Protein AF-A0A352RZW8-F1 (afdb_monomer_lite)

pLDDT: mean 76.86, std 19.82, range [35.0, 96.81]

Structure (mmCIF, N/CA/C/O backbone):
data_AF-A0A352RZW8-F1
#
_entry.id   AF-A0A352RZW8-F1
#
loop_
_atom_site.group_PDB
_atom_site.id
_atom_site.type_symbol
_atom_site.label_atom_id
_atom_site.label_alt_id
_atom_site.label_comp_id
_atom_site.label_asym_id
_atom_site.label_entity_id
_atom_site.label_seq_id
_atom_site.pdbx_PDB_ins_code
_atom_site.Cartn_x
_atom_site.Cartn_y
_atom_site.Cartn_z
_atom_site.occupancy
_atom_site.B_iso_or_equiv
_atom_site.auth_seq_id
_atom_site.auth_comp_id
_atom_site.auth_asym_id
_atom_site.auth_atom_id
_atom_site.pdbx_PDB_model_num
ATOM 1 N N . ARG A 1 1 ? 30.892 1.586 -16.575 1.00 54.56 1 ARG A N 1
ATOM 2 C CA . ARG A 1 1 ? 29.655 1.891 -17.336 1.00 54.56 1 ARG A CA 1
ATOM 3 C C . ARG A 1 1 ? 28.472 1.395 -16.514 1.00 54.56 1 ARG A C 1
ATOM 5 O O . ARG A 1 1 ? 28.242 0.195 -16.491 1.00 54.56 1 ARG A O 1
ATOM 12 N N . SER A 1 2 ? 27.793 2.273 -15.780 1.00 65.12 2 SER A N 1
ATOM 13 C CA . SER A 1 2 ? 26.531 1.941 -15.111 1.00 65.12 2 SER A CA 1
ATOM 14 C C . SER A 1 2 ? 25.425 1.864 -16.167 1.00 65.12 2 SER A C 1
ATOM 16 O O . SER A 1 2 ? 25.301 2.752 -17.008 1.00 65.12 2 SER A O 1
ATOM 18 N N . ARG A 1 3 ? 24.664 0.767 -16.185 1.00 72.38 3 ARG A N 1
ATOM 19 C CA . ARG A 1 3 ? 23.465 0.630 -17.020 1.00 72.38 3 ARG A CA 1
ATOM 20 C C . ARG A 1 3 ? 22.268 0.999 -16.152 1.00 72.38 3 ARG A C 1
ATOM 22 O O . ARG A 1 3 ? 22.137 0.463 -15.058 1.00 72.38 3 ARG A O 1
ATOM 29 N N . LEU A 1 4 ? 21.419 1.906 -16.629 1.00 72.06 4 LEU A N 1
ATOM 30 C CA . LEU A 1 4 ? 20.149 2.220 -15.978 1.00 72.06 4 LEU A CA 1
ATOM 31 C C . LEU A 1 4 ? 19.253 0.980 -16.051 1.00 72.06 4 LEU A C 1
ATOM 33 O O . LEU A 1 4 ? 18.793 0.604 -17.129 1.00 72.06 4 LEU A O 1
ATOM 37 N N . ILE A 1 5 ? 19.053 0.318 -14.916 1.00 75.25 5 ILE A N 1
ATOM 38 C CA . ILE A 1 5 ? 18.086 -0.769 -14.789 1.00 75.25 5 ILE A CA 1
ATOM 39 C C . ILE A 1 5 ? 16.772 -0.118 -14.365 1.00 75.25 5 ILE A C 1
ATOM 41 O O . ILE A 1 5 ? 16.675 0.427 -13.268 1.00 75.25 5 ILE A O 1
ATOM 45 N N . ARG A 1 6 ? 15.769 -0.141 -15.246 1.00 75.56 6 ARG A N 1
ATOM 46 C CA . ARG A 1 6 ? 14.399 0.231 -14.884 1.00 75.56 6 ARG A CA 1
ATOM 47 C C . ARG A 1 6 ? 13.760 -0.952 -14.172 1.00 75.56 6 ARG A C 1
ATOM 49 O O . ARG A 1 6 ? 13.353 -1.911 -14.819 1.00 75.56 6 ARG A O 1
ATOM 56 N N . LEU A 1 7 ? 13.744 -0.896 -12.845 1.00 84.75 7 LEU A N 1
ATOM 57 C CA . LEU A 1 7 ? 13.061 -1.888 -12.027 1.00 84.75 7 LEU A CA 1
ATOM 58 C C . LEU A 1 7 ? 11.563 -1.548 -11.977 1.00 84.75 7 LEU A C 1
ATOM 60 O O . LEU A 1 7 ? 11.222 -0.389 -11.714 1.00 84.75 7 LEU A O 1
ATOM 64 N N . PRO A 1 8 ? 10.678 -2.523 -12.245 1.00 90.00 8 PRO A N 1
ATOM 65 C CA . PRO A 1 8 ? 9.245 -2.326 -12.090 1.00 90.00 8 PRO A CA 1
ATOM 66 C C . PRO A 1 8 ? 8.917 -2.075 -10.617 1.00 90.00 8 PRO A C 1
ATOM 68 O O . PRO A 1 8 ? 9.658 -2.481 -9.722 1.00 90.00 8 PRO A O 1
ATOM 71 N N . HIS A 1 9 ? 7.838 -1.357 -10.369 1.00 93.50 9 HIS A N 1
ATOM 72 C CA . HIS A 1 9 ? 7.355 -1.058 -9.032 1.00 93.50 9 HIS A CA 1
ATOM 73 C C . HIS A 1 9 ? 5.838 -0.984 -9.084 1.00 93.50 9 HIS A C 1
ATOM 75 O O . HIS A 1 9 ? 5.267 -0.671 -10.128 1.00 93.50 9 HIS A O 1
ATOM 81 N N . VAL A 1 10 ? 5.207 -1.307 -7.963 1.00 95.81 10 VAL A N 1
ATOM 82 C CA . VAL A 1 10 ? 3.751 -1.325 -7.846 1.00 95.81 10 VAL A CA 1
ATOM 83 C C . VAL A 1 10 ? 3.357 -0.500 -6.637 1.00 95.81 10 VAL A C 1
ATOM 85 O O . VAL A 1 10 ? 3.931 -0.667 -5.562 1.00 95.81 10 VAL A O 1
ATOM 88 N N . LEU A 1 11 ? 2.369 0.367 -6.821 1.00 96.81 11 LEU A N 1
ATOM 89 C CA . LEU A 1 11 ? 1.642 1.009 -5.739 1.00 96.81 11 LEU A CA 1
ATOM 90 C C . LEU A 1 11 ? 0.278 0.333 -5.607 1.00 96.81 11 LEU A C 1
ATOM 92 O O . LEU A 1 11 ? -0.440 0.172 -6.594 1.00 96.81 11 LEU A O 1
ATOM 96 N N . LEU A 1 12 ? -0.061 -0.051 -4.386 1.00 96.44 12 LEU A N 1
ATOM 97 C CA . LEU A 1 12 ? -1.385 -0.503 -4.007 1.00 96.44 12 LEU A CA 1
ATOM 98 C C . LEU A 1 12 ? -2.088 0.570 -3.203 1.00 96.44 12 LEU A C 1
ATOM 100 O O . LEU A 1 12 ? -1.513 1.106 -2.257 1.00 96.44 12 LEU A O 1
ATOM 104 N N . GLN A 1 13 ? -3.349 0.793 -3.540 1.00 96.38 13 GLN A N 1
ATOM 105 C CA . GLN A 1 13 ? -4.313 1.452 -2.676 1.00 96.38 13 GLN A CA 1
ATOM 106 C C . GLN A 1 13 ? -5.289 0.393 -2.172 1.00 96.38 13 GLN A C 1
ATOM 108 O O . GLN A 1 13 ? -5.883 -0.348 -2.956 1.00 96.38 13 GLN A O 1
ATOM 113 N N . LEU A 1 14 ? -5.420 0.309 -0.855 1.00 96.00 14 LEU A N 1
ATOM 114 C CA . LEU A 1 14 ? -6.174 -0.719 -0.151 1.00 96.00 14 LEU A CA 1
ATOM 115 C C . LEU A 1 14 ? -7.253 -0.042 0.701 1.00 96.00 14 LEU A C 1
ATOM 117 O O . LEU A 1 14 ? -6.972 0.329 1.846 1.00 96.00 14 LEU A O 1
ATOM 121 N N . PRO A 1 15 ? -8.470 0.155 0.163 1.00 95.75 15 PRO A N 1
ATOM 122 C CA . PRO A 1 15 ? -9.577 0.726 0.919 1.00 95.75 15 PRO A CA 1
ATOM 123 C C . PRO A 1 15 ? -9.918 -0.153 2.119 1.00 95.75 15 PRO A C 1
ATOM 125 O O . PRO A 1 15 ? -10.176 -1.352 1.968 1.00 95.75 15 PRO A O 1
ATOM 128 N N . LEU A 1 16 ? -9.909 0.430 3.315 1.00 94.75 16 LEU A N 1
ATOM 129 C CA . LEU A 1 16 ? -10.179 -0.298 4.550 1.00 94.75 16 LEU A CA 1
ATOM 130 C C . LEU A 1 16 ? -11.662 -0.617 4.686 1.00 94.75 16 LEU A C 1
ATOM 132 O O . LEU A 1 16 ? -12.532 0.133 4.244 1.00 94.75 16 LEU A O 1
ATOM 136 N N . LEU A 1 17 ? -11.970 -1.724 5.352 1.00 95.62 17 LEU A N 1
ATOM 137 C CA . LEU A 1 17 ? -13.318 -1.955 5.857 1.00 95.62 17 LEU A CA 1
ATOM 138 C C . LEU A 1 17 ? -13.663 -0.903 6.927 1.00 95.62 17 LEU A C 1
ATOM 140 O O . LEU A 1 17 ? -12.800 -0.549 7.730 1.00 95.62 17 LEU A O 1
ATOM 144 N N . PRO A 1 18 ? -14.925 -0.441 7.006 1.00 90.50 18 PRO A N 1
ATOM 145 C CA . PRO A 1 18 ? -15.326 0.616 7.941 1.00 90.50 18 PRO A CA 1
ATOM 146 C C . PRO A 1 18 ? -15.170 0.224 9.420 1.00 90.50 18 PRO A C 1
ATOM 148 O O . PRO A 1 18 ? -15.131 1.089 10.290 1.00 90.50 18 PRO A O 1
ATOM 151 N N . GLU A 1 19 ? -15.087 -1.075 9.712 1.00 92.25 19 GLU A N 1
ATOM 152 C CA . GLU A 1 19 ? -14.895 -1.621 11.060 1.00 92.25 19 GLU A CA 1
ATOM 153 C C . GLU A 1 19 ? -13.412 -1.731 11.457 1.00 92.25 19 GLU A C 1
ATOM 155 O O . GLU A 1 19 ? -13.101 -2.005 12.616 1.00 92.25 19 GLU A O 1
ATOM 160 N N . VAL A 1 20 ? -12.488 -1.528 10.511 1.00 92.62 20 VAL A N 1
ATOM 161 C CA . VAL A 1 20 ? -11.054 -1.770 10.691 1.00 92.62 20 VAL A CA 1
ATOM 162 C C . VAL A 1 20 ? -10.317 -0.448 10.831 1.00 92.62 20 VAL A C 1
ATOM 164 O O . VAL A 1 20 ? -10.356 0.414 9.956 1.00 92.62 20 VAL A O 1
ATOM 167 N N . ALA A 1 21 ? -9.596 -0.290 11.939 1.00 90.81 21 ALA A N 1
ATOM 168 C CA . ALA A 1 21 ? -8.773 0.888 12.153 1.00 90.81 21 ALA A CA 1
ATOM 169 C C . ALA A 1 21 ? -7.480 0.821 11.322 1.00 90.81 21 ALA A C 1
ATOM 171 O O . ALA A 1 21 ? -6.848 -0.231 11.206 1.00 90.81 21 ALA A O 1
ATOM 172 N N . HIS A 1 22 ? -7.014 1.975 10.831 1.00 91.75 22 HIS A N 1
ATOM 173 C CA . HIS A 1 22 ? -5.738 2.099 10.112 1.00 91.75 22 HIS A CA 1
ATOM 174 C C . HIS A 1 22 ? -4.566 1.472 10.876 1.00 91.75 22 HIS A C 1
ATOM 176 O O . HIS A 1 22 ? -3.737 0.785 10.287 1.00 91.75 22 HIS A O 1
ATOM 182 N N . ILE A 1 23 ? -4.519 1.670 12.200 1.00 91.50 23 ILE A N 1
ATOM 183 C CA . ILE A 1 23 ? -3.467 1.119 13.061 1.00 91.50 23 ILE A CA 1
ATOM 184 C C . ILE A 1 23 ? -3.404 -0.411 12.979 1.00 91.50 23 ILE A C 1
ATOM 186 O O . ILE A 1 23 ? -2.317 -0.980 12.967 1.00 91.50 23 ILE A O 1
ATOM 190 N N . ASP A 1 24 ? -4.551 -1.078 12.873 1.00 91.25 24 ASP A N 1
ATOM 191 C CA . ASP A 1 24 ? -4.633 -2.534 12.852 1.00 91.25 24 ASP A CA 1
ATOM 192 C C . ASP A 1 24 ? -4.167 -3.092 11.506 1.00 91.25 24 ASP A C 1
ATOM 194 O O . ASP A 1 24 ? -3.476 -4.114 11.462 1.00 91.25 24 ASP A O 1
ATOM 198 N N . ALA A 1 25 ? -4.499 -2.408 10.411 1.00 92.00 25 ALA A N 1
ATOM 199 C CA . ALA A 1 25 ? -4.015 -2.759 9.080 1.00 92.00 25 ALA A CA 1
ATOM 200 C C . ALA A 1 25 ? -2.507 -2.499 8.930 1.00 92.00 25 ALA A C 1
ATOM 202 O O . ALA A 1 25 ? -1.791 -3.346 8.396 1.00 92.00 25 ALA A O 1
ATOM 203 N N . LEU A 1 26 ? -2.004 -1.378 9.462 1.00 92.50 26 LEU A N 1
ATOM 204 C CA . LEU A 1 26 ? -0.571 -1.071 9.486 1.00 92.50 26 LEU A CA 1
ATOM 205 C C . LEU A 1 26 ? 0.211 -2.082 10.331 1.00 92.50 26 LEU A C 1
ATOM 207 O O . LEU A 1 26 ? 1.255 -2.551 9.893 1.00 92.50 26 LEU A O 1
ATOM 211 N N . ARG A 1 27 ? -0.311 -2.483 11.496 1.00 90.94 27 ARG A N 1
ATOM 212 C CA . ARG A 1 27 ? 0.293 -3.540 12.328 1.00 90.94 27 ARG A CA 1
ATOM 213 C C . ARG A 1 27 ? 0.281 -4.903 11.657 1.00 90.94 27 ARG A C 1
ATOM 215 O O . ARG A 1 27 ? 1.208 -5.679 11.820 1.00 90.94 27 ARG A O 1
ATOM 222 N N . ALA A 1 28 ? -0.755 -5.211 10.882 1.00 90.88 28 ALA A N 1
ATOM 223 C CA . ALA A 1 28 ? -0.791 -6.458 10.129 1.00 90.88 28 ALA A CA 1
ATOM 224 C C . ALA A 1 28 ? 0.228 -6.486 8.976 1.00 90.88 28 ALA A C 1
ATOM 226 O O . ALA A 1 28 ? 0.471 -7.558 8.426 1.00 90.88 28 ALA A O 1
ATOM 227 N N . CYS A 1 29 ? 0.808 -5.343 8.607 1.00 92.12 29 CYS A N 1
ATOM 228 C CA . CYS A 1 29 ? 1.674 -5.167 7.453 1.00 92.12 29 CYS A CA 1
ATOM 229 C C . CYS A 1 29 ? 3.160 -5.115 7.847 1.00 92.12 29 CYS A C 1
ATOM 231 O O . CYS A 1 29 ? 3.675 -4.086 8.279 1.00 92.12 29 CYS A O 1
ATOM 233 N N . HIS A 1 30 ? 3.893 -6.202 7.606 1.00 90.38 30 HIS A N 1
ATOM 234 C CA . HIS A 1 30 ? 5.327 -6.295 7.881 1.00 90.38 30 HIS A CA 1
ATOM 235 C C . HIS A 1 30 ? 6.164 -6.204 6.607 1.00 90.38 30 HIS A C 1
ATOM 237 O O . HIS A 1 30 ? 6.396 -7.184 5.893 1.00 90.38 30 HIS A O 1
ATOM 243 N N . MET A 1 31 ? 6.686 -5.003 6.362 1.00 89.12 31 MET A N 1
ATOM 244 C CA . MET A 1 31 ? 7.615 -4.733 5.268 1.00 89.12 31 MET A CA 1
ATOM 245 C C . MET A 1 31 ? 9.025 -5.165 5.671 1.00 89.12 31 MET A C 1
ATOM 247 O O . MET A 1 31 ? 9.682 -4.521 6.481 1.00 89.12 31 MET A O 1
ATOM 251 N N . ASN A 1 32 ? 9.487 -6.287 5.117 1.00 84.06 32 ASN A N 1
ATOM 252 C CA . ASN A 1 32 ? 10.768 -6.896 5.496 1.00 84.06 32 ASN A CA 1
ATOM 253 C C . ASN A 1 32 ? 11.896 -6.625 4.480 1.00 84.06 32 ASN A C 1
ATOM 255 O O . ASN A 1 32 ? 13.017 -7.111 4.630 1.00 84.06 32 ASN A O 1
ATOM 259 N N . ARG A 1 33 ? 11.599 -5.896 3.398 1.00 84.81 33 ARG A N 1
ATOM 260 C CA . ARG A 1 33 ? 12.532 -5.622 2.303 1.00 84.81 33 ARG A CA 1
ATOM 261 C C . ARG A 1 33 ? 12.773 -4.123 2.172 1.00 84.81 33 ARG A C 1
ATOM 263 O O . ARG A 1 33 ? 11.842 -3.327 2.145 1.00 84.81 33 ARG A O 1
ATOM 270 N N . ALA A 1 34 ? 14.046 -3.751 2.060 1.00 82.81 34 ALA A N 1
ATOM 271 C CA . ALA A 1 34 ? 14.438 -2.363 1.864 1.00 82.81 34 ALA A CA 1
ATOM 272 C C . ALA A 1 34 ? 13.854 -1.811 0.552 1.00 82.81 34 ALA A C 1
ATOM 274 O O . ALA A 1 34 ? 14.058 -2.396 -0.515 1.00 82.81 34 ALA A O 1
ATOM 275 N N . GLY A 1 35 ? 13.161 -0.676 0.652 1.00 88.38 35 GLY A N 1
ATOM 276 C CA . GLY A 1 35 ? 12.504 -0.001 -0.469 1.00 88.38 35 GLY A CA 1
ATOM 277 C C . GLY A 1 35 ? 10.991 -0.213 -0.539 1.00 88.38 35 GLY A C 1
ATOM 278 O O . GLY A 1 35 ? 10.335 0.543 -1.251 1.00 88.38 35 GLY A O 1
ATOM 279 N N . ASP A 1 36 ? 10.444 -1.174 0.209 1.00 92.94 36 ASP A N 1
ATOM 280 C CA . ASP A 1 36 ? 8.996 -1.319 0.348 1.00 92.94 36 ASP A CA 1
ATOM 281 C C . ASP A 1 36 ? 8.492 -0.375 1.449 1.00 92.94 36 ASP A C 1
ATOM 283 O O . ASP A 1 36 ? 9.148 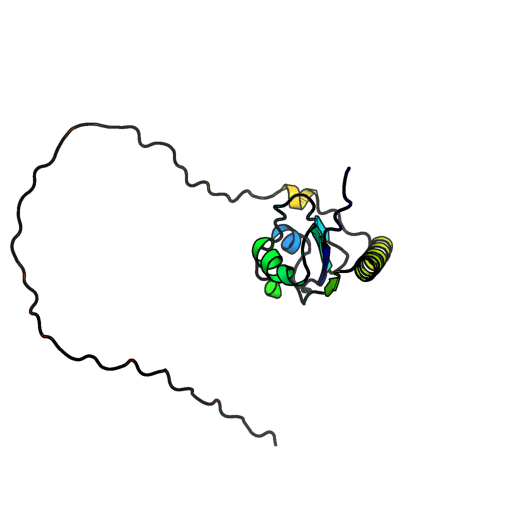-0.186 2.477 1.00 92.94 36 ASP A O 1
ATOM 287 N N . LEU A 1 37 ? 7.345 0.257 1.215 1.00 92.81 37 LEU A N 1
ATOM 288 C CA . LEU A 1 37 ? 6.777 1.290 2.081 1.00 92.81 37 LEU A CA 1
ATOM 289 C C . LEU A 1 37 ? 5.297 1.000 2.314 1.00 92.81 37 LEU A C 1
ATOM 291 O O . LEU A 1 37 ? 4.605 0.516 1.422 1.00 92.81 37 LEU A O 1
ATOM 295 N N . CYS A 1 38 ? 4.805 1.334 3.502 1.00 93.12 38 CYS A N 1
ATOM 296 C CA . CYS A 1 38 ? 3.390 1.253 3.837 1.00 93.12 38 CYS A CA 1
ATOM 297 C C . CYS A 1 38 ? 2.990 2.490 4.638 1.00 93.12 38 CYS A C 1
ATOM 299 O O . CYS A 1 38 ? 3.699 2.872 5.569 1.00 93.12 38 CYS A O 1
ATOM 301 N N . THR A 1 39 ? 1.878 3.121 4.270 1.00 91.88 39 THR A N 1
ATOM 302 C CA . THR A 1 39 ? 1.343 4.300 4.956 1.00 91.88 39 THR A CA 1
ATOM 303 C C . THR A 1 39 ? -0.178 4.268 4.993 1.00 91.88 39 THR A C 1
ATOM 305 O O . THR A 1 39 ? -0.820 3.690 4.121 1.00 91.88 39 THR A O 1
ATOM 308 N N . ALA A 1 40 ? -0.766 4.911 5.997 1.00 92.25 40 ALA A N 1
ATOM 309 C CA . ALA A 1 40 ? -2.201 5.165 6.038 1.00 92.25 40 ALA A CA 1
ATOM 310 C C . ALA A 1 40 ? -2.529 6.504 5.362 1.00 92.25 40 ALA A C 1
ATOM 312 O O . ALA A 1 40 ? -1.787 7.475 5.520 1.00 92.25 40 ALA A O 1
ATOM 313 N N . GLY A 1 41 ? -3.635 6.532 4.621 1.00 89.25 41 GLY A N 1
ATOM 314 C CA . GLY A 1 41 ? -4.327 7.737 4.169 1.00 89.25 41 GLY A CA 1
ATOM 315 C C . GLY A 1 41 ? -5.612 7.960 4.971 1.00 89.25 41 GLY A C 1
ATOM 316 O O . GLY A 1 41 ? -5.687 7.569 6.136 1.00 89.25 41 GLY A O 1
ATOM 317 N N . SER A 1 42 ? -6.610 8.598 4.358 1.00 85.88 42 SER A N 1
ATOM 318 C CA . SER A 1 42 ? -7.868 8.959 5.027 1.00 85.88 42 SER A CA 1
ATOM 319 C C . SER A 1 42 ? -8.771 7.755 5.330 1.00 85.88 42 SER A C 1
ATOM 321 O O . SER A 1 42 ? -9.230 7.623 6.463 1.00 85.88 42 SER A O 1
ATOM 323 N N . ASP A 1 43 ? -9.024 6.885 4.346 1.00 90.50 43 ASP A N 1
ATOM 324 C CA . ASP A 1 43 ? -9.845 5.663 4.478 1.00 90.50 43 ASP A CA 1
ATOM 325 C C . ASP A 1 43 ? -9.162 4.400 3.914 1.00 90.50 43 ASP A C 1
ATOM 327 O O . ASP A 1 43 ? -9.748 3.318 3.844 1.00 90.50 43 ASP A O 1
ATOM 331 N N . SER A 1 44 ? -7.916 4.550 3.480 1.00 93.88 44 SER A N 1
ATOM 332 C CA . SER A 1 44 ? -7.189 3.564 2.692 1.00 93.88 44 SER A CA 1
ATOM 333 C C . SER A 1 44 ? -5.768 3.416 3.220 1.00 93.88 44 SER A C 1
ATOM 335 O O . SER A 1 44 ? -5.169 4.363 3.734 1.00 93.88 44 SER A O 1
ATOM 337 N N . VAL A 1 45 ? -5.195 2.228 3.059 1.00 94.44 45 VAL A N 1
ATOM 338 C CA . VAL A 1 45 ? -3.765 1.980 3.269 1.00 94.44 45 VAL A CA 1
ATOM 339 C C . VAL A 1 45 ? -3.075 1.922 1.916 1.00 94.44 45 VAL A C 1
ATOM 341 O O . VAL A 1 45 ? -3.559 1.285 0.986 1.00 94.44 45 VAL A O 1
ATOM 344 N N . TYR A 1 46 ? -1.927 2.576 1.809 1.00 95.31 46 TYR A N 1
ATOM 345 C CA . TYR A 1 46 ? -1.121 2.610 0.601 1.00 95.31 46 TYR A CA 1
ATOM 346 C C . TYR A 1 46 ? 0.151 1.800 0.822 1.00 95.31 46 TYR A C 1
ATOM 348 O O . TYR A 1 46 ? 0.910 2.077 1.753 1.00 95.31 46 TYR A O 1
ATOM 356 N N . ALA A 1 47 ? 0.391 0.810 -0.036 1.00 95.38 47 ALA A N 1
ATOM 357 C CA . ALA A 1 47 ? 1.580 -0.034 0.012 1.00 95.38 47 ALA A CA 1
ATOM 358 C C . ALA A 1 47 ? 2.360 0.076 -1.299 1.00 95.38 47 ALA A C 1
ATOM 360 O O . ALA A 1 47 ? 1.832 -0.185 -2.375 1.00 95.38 47 ALA A O 1
ATOM 361 N N . PHE A 1 48 ? 3.628 0.456 -1.214 1.00 95.69 48 PHE A N 1
ATOM 362 C CA . PHE A 1 48 ? 4.524 0.551 -2.357 1.00 95.69 48 PHE A CA 1
ATOM 363 C C . PHE A 1 48 ? 5.552 -0.573 -2.304 1.00 95.69 48 PHE A C 1
ATOM 365 O O . PHE A 1 48 ? 6.272 -0.712 -1.316 1.00 95.69 48 PHE A O 1
ATOM 372 N N . PHE A 1 49 ? 5.649 -1.339 -3.388 1.00 94.69 49 PHE A N 1
ATOM 373 C CA . PHE A 1 49 ? 6.595 -2.438 -3.526 1.00 94.69 49 PHE A CA 1
ATOM 374 C C . PHE A 1 49 ? 7.651 -2.112 -4.575 1.00 94.69 49 PHE A C 1
ATOM 376 O O . PHE A 1 49 ? 7.369 -1.979 -5.773 1.00 94.69 49 PHE A O 1
ATOM 383 N N . PHE A 1 50 ? 8.900 -2.029 -4.130 1.00 92.75 50 PHE A N 1
ATOM 384 C CA . PHE A 1 50 ? 10.033 -1.745 -4.994 1.00 92.75 50 PHE A CA 1
ATOM 385 C C . PHE A 1 50 ? 10.515 -3.009 -5.711 1.00 92.75 50 PHE A C 1
ATOM 387 O O . PHE A 1 50 ? 10.656 -4.071 -5.107 1.00 92.75 50 PHE A O 1
ATOM 394 N N . ALA A 1 51 ? 10.882 -2.901 -6.992 1.00 91.00 51 ALA A N 1
ATOM 395 C CA . ALA A 1 51 ? 11.346 -4.038 -7.799 1.00 91.00 51 ALA A CA 1
ATOM 396 C C . ALA A 1 51 ? 10.330 -5.201 -7.861 1.00 91.00 51 ALA A C 1
ATOM 398 O O . ALA A 1 51 ? 10.729 -6.356 -8.015 1.00 91.00 51 ALA A O 1
ATOM 399 N N . CYS A 1 52 ? 9.038 -4.888 -7.738 1.00 91.69 52 CYS A N 1
ATOM 400 C CA . CYS A 1 52 ? 7.928 -5.833 -7.793 1.00 91.69 52 CYS A CA 1
ATOM 401 C C . CYS A 1 52 ? 7.194 -5.706 -9.133 1.00 91.69 52 CYS A C 1
ATOM 403 O O . CYS A 1 52 ? 7.032 -4.602 -9.660 1.00 91.69 52 CYS A O 1
ATOM 405 N N . ARG A 1 53 ? 6.771 -6.838 -9.703 1.00 92.50 53 ARG A N 1
ATOM 406 C CA . ARG A 1 53 ? 5.926 -6.882 -10.903 1.00 92.50 53 ARG A CA 1
ATOM 407 C C . ARG A 1 53 ? 4.472 -7.040 -10.486 1.00 92.50 53 ARG A C 1
ATOM 409 O O . ARG A 1 53 ? 4.193 -7.660 -9.468 1.00 92.50 53 ARG A O 1
ATOM 416 N N . LEU A 1 54 ? 3.555 -6.555 -11.319 1.00 92.25 54 LEU A N 1
ATOM 417 C CA . LEU A 1 54 ? 2.117 -6.641 -11.057 1.00 92.25 54 LEU A CA 1
ATOM 418 C C . LEU A 1 54 ? 1.629 -8.089 -10.856 1.00 92.25 54 LEU A C 1
ATOM 420 O O . LEU A 1 54 ? 0.780 -8.331 -10.005 1.00 92.25 54 LEU A O 1
ATOM 424 N N . ASP A 1 55 ? 2.221 -9.040 -11.586 1.00 93.19 55 ASP A N 1
ATOM 425 C CA . ASP A 1 55 ? 1.909 -10.476 -11.499 1.00 93.19 55 ASP A CA 1
ATOM 426 C C . ASP A 1 55 ? 2.308 -11.106 -10.150 1.00 93.19 55 ASP A C 1
ATOM 428 O O . ASP A 1 55 ? 1.729 -12.105 -9.733 1.00 93.19 55 ASP A O 1
ATOM 432 N N . ASP A 1 56 ? 3.296 -10.525 -9.460 1.00 93.31 56 ASP A N 1
ATOM 433 C CA . ASP A 1 56 ? 3.838 -11.054 -8.203 1.00 93.31 56 ASP A CA 1
ATOM 434 C C . ASP A 1 56 ? 3.149 -10.450 -6.966 1.00 93.31 56 ASP A C 1
ATOM 436 O O . ASP A 1 56 ? 3.380 -10.896 -5.840 1.00 93.31 56 ASP A O 1
ATOM 440 N N . VAL A 1 57 ? 2.300 -9.434 -7.154 1.00 92.94 57 VAL A N 1
ATOM 441 C CA . VAL A 1 57 ? 1.695 -8.642 -6.072 1.00 92.94 57 VAL A CA 1
ATOM 442 C C . VAL A 1 57 ? 0.941 -9.508 -5.075 1.00 92.94 57 VAL A C 1
ATOM 444 O O . VAL A 1 57 ? 1.123 -9.331 -3.875 1.00 92.94 57 VAL A O 1
ATOM 447 N N . ASP A 1 58 ? 0.132 -10.459 -5.544 1.00 93.06 58 ASP A N 1
ATOM 448 C CA . ASP A 1 58 ? -0.644 -11.342 -4.668 1.00 93.06 58 ASP A CA 1
ATOM 449 C C . ASP A 1 58 ? 0.259 -12.169 -3.751 1.00 93.06 58 ASP A C 1
ATOM 451 O O . ASP A 1 58 ? 0.014 -12.284 -2.548 1.00 93.06 58 ASP A O 1
ATOM 455 N N . ALA A 1 59 ? 1.349 -12.703 -4.307 1.00 93.06 59 ALA A N 1
ATOM 456 C CA . ALA A 1 59 ? 2.320 -13.485 -3.553 1.00 93.06 59 ALA A CA 1
ATOM 457 C C . ALA A 1 59 ? 3.080 -12.618 -2.542 1.00 93.06 59 ALA A C 1
ATOM 459 O O . ALA A 1 59 ? 3.355 -13.060 -1.425 1.00 93.06 59 ALA A O 1
ATOM 460 N N . VAL A 1 60 ? 3.404 -11.376 -2.914 1.00 93.31 60 VAL A N 1
ATOM 461 C CA . VAL A 1 60 ? 4.029 -10.415 -2.001 1.00 93.31 60 VAL A CA 1
ATOM 462 C C . VAL A 1 60 ? 3.062 -10.039 -0.878 1.00 93.31 60 VAL A C 1
ATOM 464 O O . VAL A 1 60 ? 3.452 -10.121 0.284 1.00 93.31 60 VAL A O 1
ATOM 467 N N . CYS A 1 61 ? 1.801 -9.723 -1.187 1.00 92.50 61 CYS A N 1
ATOM 468 C CA . CYS A 1 61 ? 0.775 -9.376 -0.200 1.00 92.50 61 CYS A CA 1
ATOM 469 C C . CYS A 1 61 ? 0.548 -10.508 0.804 1.00 92.50 61 CYS A C 1
ATOM 471 O O . CYS A 1 61 ? 0.561 -10.265 2.007 1.00 92.50 61 CYS A O 1
ATOM 473 N N . ALA A 1 62 ? 0.444 -11.753 0.332 1.00 91.88 62 ALA A N 1
ATOM 474 C CA . ALA A 1 62 ? 0.310 -12.924 1.198 1.00 91.88 62 ALA A CA 1
ATOM 475 C C . ALA A 1 62 ? 1.500 -13.123 2.156 1.00 91.88 62 ALA A C 1
ATOM 477 O O . ALA A 1 62 ? 1.366 -13.797 3.175 1.00 91.88 62 ALA A O 1
ATOM 478 N N . ARG A 1 63 ? 2.671 -12.560 1.832 1.00 91.88 63 ARG A N 1
ATOM 479 C CA . ARG A 1 63 ? 3.866 -12.606 2.680 1.00 91.88 63 ARG A CA 1
ATOM 480 C C . ARG A 1 63 ? 3.966 -11.414 3.629 1.00 91.88 63 ARG A C 1
ATOM 482 O O . ARG A 1 63 ? 4.453 -11.590 4.743 1.00 91.88 63 ARG A O 1
ATOM 489 N N . VAL A 1 64 ? 3.604 -10.212 3.178 1.00 92.56 64 VAL A N 1
ATOM 490 C CA . VAL A 1 64 ? 3.754 -8.990 3.985 1.00 92.56 64 VAL A CA 1
ATOM 491 C C . VAL A 1 64 ? 2.602 -8.789 4.962 1.00 92.56 64 VAL A C 1
ATOM 493 O O . VAL A 1 64 ? 2.824 -8.241 6.037 1.00 92.56 64 VAL A O 1
ATOM 496 N N . PHE A 1 65 ? 1.394 -9.253 4.637 1.00 92.69 65 PHE A N 1
ATOM 497 C CA . PHE A 1 65 ? 0.247 -9.155 5.531 1.00 92.69 65 PHE A CA 1
ATOM 498 C C . PHE A 1 65 ? 0.106 -10.429 6.365 1.00 92.69 65 PHE A C 1
ATOM 500 O O . PHE A 1 65 ? -0.079 -11.520 5.834 1.00 92.69 65 PHE A O 1
ATOM 507 N N . GLN A 1 66 ? 0.158 -10.291 7.692 1.00 91.06 66 GLN A N 1
ATOM 508 C CA . GLN A 1 66 ? -0.028 -11.413 8.622 1.00 91.06 66 GLN A CA 1
ATOM 509 C C . GLN A 1 66 ? -1.481 -11.905 8.690 1.00 91.06 66 GLN A C 1
ATOM 511 O O . GLN A 1 66 ? -1.746 -13.000 9.187 1.00 91.06 66 GLN A O 1
ATOM 516 N N . ARG A 1 67 ? -2.428 -11.087 8.221 1.00 90.56 67 ARG A N 1
ATOM 517 C CA . ARG A 1 67 ? -3.858 -11.399 8.165 1.00 90.56 67 ARG A CA 1
ATOM 518 C C . ARG A 1 67 ? -4.346 -11.420 6.716 1.00 90.56 67 ARG A C 1
ATOM 520 O O . ARG A 1 67 ? -3.785 -10.695 5.892 1.00 90.56 67 ARG A O 1
ATOM 527 N N . PRO A 1 68 ? -5.384 -12.214 6.392 1.00 89.94 68 PRO A N 1
ATOM 528 C CA . PRO A 1 68 ? -5.982 -12.213 5.064 1.00 89.94 68 PRO A CA 1
ATOM 529 C C . PRO A 1 68 ? -6.442 -10.809 4.666 1.00 89.94 68 PRO A C 1
ATOM 531 O O . PRO A 1 68 ? -7.102 -10.120 5.439 1.00 89.94 68 PRO A O 1
ATOM 534 N N . MET A 1 69 ? -6.136 -10.405 3.433 1.00 91.19 69 MET A N 1
ATOM 535 C CA . MET A 1 69 ? -6.506 -9.084 2.908 1.00 91.19 69 MET A CA 1
ATOM 536 C C . MET A 1 69 ? -8.019 -8.833 2.992 1.00 91.19 69 MET A C 1
ATOM 538 O O . MET A 1 69 ? -8.436 -7.742 3.365 1.00 91.19 69 MET A O 1
ATOM 542 N N . GLY A 1 70 ? -8.834 -9.856 2.713 1.00 91.38 70 GLY A N 1
ATOM 543 C CA . GLY A 1 70 ? -10.298 -9.756 2.733 1.00 91.38 70 GLY A CA 1
ATOM 544 C C . GLY A 1 70 ? -10.915 -9.502 4.113 1.00 91.38 70 GLY A C 1
ATOM 545 O O . GLY A 1 70 ? -12.068 -9.095 4.178 1.00 91.38 70 GLY A O 1
ATOM 546 N N . ASP A 1 71 ? -10.160 -9.694 5.199 1.00 92.38 71 ASP A N 1
ATOM 547 C CA . ASP A 1 71 ? -10.630 -9.396 6.559 1.00 92.38 71 ASP A CA 1
ATOM 548 C C . ASP A 1 71 ? -10.398 -7.924 6.941 1.00 92.38 71 ASP A C 1
ATOM 550 O O . ASP A 1 71 ? -10.899 -7.461 7.964 1.00 92.38 71 ASP A O 1
ATOM 554 N N . MET A 1 72 ? -9.600 -7.190 6.155 1.00 93.88 72 MET A N 1
ATOM 555 C CA . MET A 1 72 ? -9.179 -5.819 6.468 1.00 93.88 72 MET A CA 1
ATOM 556 C C . MET A 1 72 ? -9.562 -4.809 5.391 1.00 93.88 72 MET A C 1
ATOM 558 O O . MET A 1 72 ? -9.806 -3.643 5.703 1.00 93.88 72 MET A O 1
ATOM 562 N N . PHE A 1 73 ? -9.619 -5.250 4.138 1.00 95.62 73 PHE A N 1
ATOM 563 C CA . PHE A 1 73 ? -9.774 -4.390 2.976 1.00 95.62 73 PHE A CA 1
ATOM 564 C C . PHE A 1 73 ? -10.999 -4.786 2.157 1.00 95.62 73 PHE A C 1
ATOM 566 O O . PHE A 1 73 ? -11.320 -5.965 2.009 1.00 95.62 73 PHE A O 1
ATOM 573 N N . GLN A 1 74 ? -11.662 -3.784 1.586 1.00 94.69 74 GLN A N 1
ATOM 574 C CA . GLN A 1 74 ? -12.797 -3.978 0.678 1.00 94.69 74 GLN A CA 1
ATOM 575 C C . GLN A 1 74 ? -12.351 -4.492 -0.700 1.00 94.69 74 GLN A C 1
ATOM 577 O O . GLN A 1 74 ? -13.137 -5.089 -1.434 1.00 94.69 74 GLN A O 1
ATOM 582 N N . GLY A 1 75 ? -11.089 -4.251 -1.050 1.00 93.50 75 GLY A N 1
ATOM 583 C CA . GLY A 1 75 ? -10.466 -4.630 -2.308 1.00 93.50 75 GLY A CA 1
ATOM 584 C C . GLY A 1 75 ? -9.094 -3.981 -2.435 1.00 93.50 75 GLY A C 1
ATOM 585 O O . GLY A 1 75 ? -8.537 -3.482 -1.455 1.00 93.50 75 GLY A O 1
ATOM 586 N N . ASP A 1 76 ? -8.562 -3.977 -3.649 1.00 94.00 76 ASP A N 1
ATOM 587 C CA . ASP A 1 76 ? -7.270 -3.391 -3.965 1.00 94.00 76 ASP A CA 1
ATOM 588 C C . ASP A 1 76 ? -7.263 -2.752 -5.357 1.00 94.00 76 ASP A C 1
ATOM 590 O O . ASP A 1 76 ? -7.756 -3.313 -6.336 1.00 94.00 76 ASP A O 1
ATOM 594 N N . LEU A 1 77 ? -6.674 -1.563 -5.449 1.00 95.06 77 LEU A N 1
ATOM 595 C CA . LEU A 1 77 ? -6.360 -0.907 -6.712 1.00 95.06 77 LEU A CA 1
ATOM 596 C C . LEU A 1 77 ? -4.850 -0.987 -6.937 1.00 95.06 77 LEU A C 1
ATOM 598 O O . LEU A 1 77 ? -4.067 -0.602 -6.067 1.00 95.06 77 LEU A O 1
ATOM 602 N N . ARG A 1 78 ? -4.443 -1.511 -8.099 1.00 95.75 78 ARG A N 1
ATOM 603 C CA . ARG A 1 78 ? -3.033 -1.762 -8.426 1.00 95.75 78 ARG A CA 1
ATOM 604 C C . ARG A 1 78 ? -2.550 -0.847 -9.544 1.00 95.75 78 ARG A C 1
ATOM 606 O O . ARG A 1 78 ? -3.013 -0.958 -10.677 1.00 95.75 78 ARG A O 1
ATOM 613 N N . SER A 1 79 ? -1.548 -0.034 -9.239 1.00 95.56 79 SER A N 1
ATOM 614 C CA . SER A 1 79 ? -0.894 0.873 -10.182 1.00 95.56 79 SER A CA 1
ATOM 615 C C . SER A 1 79 ? 0.534 0.384 -10.437 1.00 95.56 79 SER A C 1
ATOM 617 O O . SER A 1 79 ? 1.352 0.343 -9.518 1.00 95.56 79 SER A O 1
ATOM 619 N N . GLY A 1 80 ? 0.833 -0.052 -11.666 1.00 92.69 80 GLY A N 1
ATOM 620 C CA . GLY A 1 80 ? 2.121 -0.670 -12.038 1.00 92.69 80 GLY A CA 1
ATOM 621 C C . GLY A 1 80 ? 2.973 0.144 -13.018 1.00 92.69 80 GLY A C 1
ATOM 622 O O . GLY A 1 80 ? 4.077 -0.269 -13.379 1.00 92.69 80 GLY A O 1
ATOM 623 N N . ASP A 1 81 ? 2.462 1.283 -13.475 1.00 92.38 81 ASP A N 1
ATOM 624 C CA . ASP A 1 81 ? 3.136 2.207 -14.381 1.00 92.38 81 ASP A CA 1
ATOM 625 C C . ASP A 1 81 ? 3.277 3.589 -13.733 1.00 92.38 81 ASP A C 1
ATOM 627 O O . ASP A 1 81 ? 2.616 3.922 -12.754 1.00 92.38 81 ASP A O 1
ATOM 631 N N . ASN A 1 82 ? 4.190 4.405 -14.253 1.00 91.31 82 ASN A N 1
ATOM 632 C CA . ASN A 1 82 ? 4.524 5.669 -13.605 1.00 91.31 82 ASN A CA 1
ATOM 633 C C . ASN A 1 82 ? 3.371 6.684 -13.631 1.00 91.31 82 ASN A C 1
ATOM 635 O O . ASN A 1 82 ? 3.278 7.492 -12.712 1.00 91.31 82 ASN A O 1
ATOM 639 N N . GLU A 1 83 ? 2.514 6.639 -14.653 1.00 93.69 83 GLU A N 1
ATOM 640 C CA . GLU A 1 83 ? 1.396 7.568 -14.803 1.00 93.69 83 GLU A CA 1
ATOM 641 C C . GLU A 1 83 ? 0.285 7.241 -13.801 1.00 93.69 83 GLU A C 1
ATOM 643 O O . GLU A 1 83 ? -0.123 8.122 -13.046 1.00 93.69 83 GLU A O 1
ATOM 648 N N . SER A 1 84 ? -0.127 5.972 -13.707 1.00 94.38 84 SER A N 1
ATOM 649 C CA . SER A 1 84 ? -1.127 5.533 -12.723 1.00 94.38 84 SER A CA 1
ATOM 650 C C . SER A 1 84 ? -0.652 5.738 -11.285 1.00 94.38 84 SER A C 1
ATOM 652 O O . SER A 1 84 ? -1.417 6.197 -10.434 1.00 94.38 84 SER A O 1
ATOM 654 N N . ILE A 1 85 ? 0.630 5.474 -11.010 1.00 94.38 85 ILE A N 1
ATOM 655 C CA . ILE A 1 85 ? 1.228 5.717 -9.692 1.00 94.38 85 ILE A CA 1
ATOM 656 C C . ILE A 1 85 ? 1.219 7.211 -9.363 1.00 94.38 85 ILE A C 1
ATOM 658 O O . ILE A 1 85 ? 0.810 7.584 -8.267 1.00 94.38 85 ILE A O 1
ATOM 662 N N . ALA A 1 86 ? 1.637 8.074 -10.294 1.00 95.06 86 ALA A N 1
ATOM 663 C CA . ALA A 1 86 ? 1.641 9.517 -10.069 1.00 95.06 86 ALA A CA 1
ATOM 664 C C . ALA A 1 86 ? 0.224 10.078 -9.861 1.00 95.06 86 ALA A C 1
ATOM 666 O O . ALA A 1 86 ? 0.035 10.922 -8.985 1.00 95.06 86 ALA A O 1
ATOM 667 N N . ALA A 1 87 ? -0.766 9.589 -10.615 1.00 95.75 87 ALA A N 1
ATOM 668 C CA . ALA A 1 87 ? -2.167 9.962 -10.430 1.00 95.75 87 ALA A CA 1
ATOM 669 C C . ALA A 1 87 ? -2.669 9.580 -9.028 1.00 95.75 87 ALA A C 1
ATOM 671 O O . ALA A 1 87 ? -3.143 10.445 -8.297 1.00 95.75 87 ALA A O 1
ATOM 672 N N . THR A 1 88 ? -2.442 8.329 -8.609 1.00 95.00 88 THR A N 1
ATOM 673 C CA . THR A 1 88 ? -2.836 7.831 -7.276 1.00 95.00 88 THR A CA 1
ATOM 674 C C . THR A 1 88 ? -2.174 8.644 -6.153 1.00 95.00 88 THR A C 1
ATOM 676 O O . THR A 1 88 ? -2.811 9.002 -5.168 1.00 95.00 88 THR A O 1
ATOM 679 N N . LEU A 1 89 ? -0.883 8.973 -6.292 1.00 94.88 89 LEU A N 1
ATOM 680 C CA . LEU A 1 89 ? -0.173 9.795 -5.306 1.00 94.88 89 LEU A CA 1
ATOM 681 C C . LEU A 1 89 ? -0.685 11.241 -5.262 1.00 94.88 89 LEU A C 1
ATOM 683 O O . LEU A 1 89 ? -0.712 11.829 -4.186 1.00 94.88 89 LEU A O 1
ATOM 687 N N . SER A 1 90 ? -1.096 11.804 -6.402 1.00 95.12 90 SER A N 1
ATOM 688 C CA . SER A 1 90 ? -1.683 13.151 -6.450 1.00 95.12 90 SER A CA 1
ATOM 689 C C . SER A 1 90 ? -3.033 13.197 -5.733 1.00 95.12 90 SER A C 1
ATOM 691 O O . SER A 1 90 ? -3.323 14.165 -5.035 1.00 95.12 90 SER A O 1
ATOM 693 N N . GLU A 1 91 ? -3.843 12.144 -5.879 1.00 93.31 91 GLU A N 1
ATOM 694 C CA . GLU A 1 91 ? -5.104 11.982 -5.145 1.00 93.31 91 GLU A CA 1
ATOM 695 C C . GLU A 1 91 ? -4.850 11.862 -3.639 1.00 93.31 91 GLU A C 1
ATOM 697 O O . GLU A 1 91 ? -5.420 12.623 -2.861 1.00 93.31 91 GLU A O 1
ATOM 702 N N . LEU A 1 92 ? -3.906 11.005 -3.233 1.00 93.12 92 LEU A N 1
ATOM 703 C CA . LEU A 1 92 ? -3.501 10.883 -1.832 1.00 93.12 92 LEU A CA 1
ATOM 704 C C . LEU A 1 92 ? -3.011 12.217 -1.249 1.00 93.12 92 LEU A C 1
ATOM 706 O O . LEU A 1 92 ? -3.332 12.554 -0.112 1.00 93.12 92 LEU A O 1
ATOM 710 N N . GLU A 1 93 ? -2.228 12.991 -2.001 1.00 93.56 93 GLU A N 1
ATOM 711 C CA . GLU A 1 93 ? -1.762 14.299 -1.542 1.00 93.56 93 GLU A CA 1
ATOM 712 C C . GLU A 1 93 ? -2.924 15.283 -1.362 1.00 93.56 93 GLU A C 1
ATOM 714 O O . GLU A 1 93 ? -2.980 15.976 -0.344 1.00 93.56 93 GLU A O 1
ATOM 719 N N . ALA A 1 94 ? -3.883 15.312 -2.291 1.00 93.06 94 ALA A N 1
ATOM 720 C CA . ALA A 1 94 ? -5.088 16.126 -2.153 1.00 93.06 94 ALA A CA 1
ATOM 721 C C . ALA A 1 94 ? -5.912 15.727 -0.915 1.00 93.06 94 ALA A C 1
ATOM 723 O O . ALA A 1 94 ? -6.352 16.601 -0.162 1.00 93.06 94 ALA A O 1
ATOM 724 N N . ASP A 1 95 ? -6.051 14.425 -0.659 1.00 91.44 95 ASP A N 1
ATOM 725 C CA . ASP A 1 95 ? -6.755 13.894 0.509 1.00 91.44 95 ASP A CA 1
ATOM 726 C C . ASP A 1 95 ? -6.062 14.271 1.820 1.00 91.44 95 ASP A C 1
ATOM 728 O O . ASP A 1 95 ? -6.721 14.721 2.755 1.00 91.44 95 ASP A O 1
ATOM 732 N N . ILE A 1 96 ? -4.731 14.172 1.884 1.00 91.38 96 ILE A N 1
ATOM 733 C CA . ILE A 1 96 ? -3.943 14.582 3.057 1.00 91.38 96 ILE A CA 1
ATOM 734 C C . ILE A 1 96 ? -4.122 16.077 3.352 1.00 91.38 96 ILE A C 1
ATOM 736 O O . ILE A 1 96 ? -4.193 16.470 4.517 1.00 91.38 96 ILE A O 1
ATOM 740 N N . GLN A 1 97 ? -4.200 16.920 2.319 1.00 91.38 97 GLN A N 1
ATOM 741 C CA . GLN A 1 97 ? -4.432 18.357 2.493 1.00 91.38 97 GLN A CA 1
ATOM 742 C C . GLN A 1 97 ? -5.849 18.654 3.001 1.00 91.38 97 GLN A C 1
ATOM 744 O O . GLN A 1 97 ? -6.030 19.551 3.826 1.00 91.38 97 GLN A O 1
ATOM 749 N N . ALA A 1 98 ? -6.852 17.912 2.525 1.00 91.00 98 ALA A N 1
ATOM 750 C CA . ALA A 1 98 ? -8.239 18.076 2.954 1.00 91.00 98 ALA A CA 1
ATOM 751 C C . ALA A 1 98 ? -8.485 17.516 4.367 1.00 91.00 98 ALA A C 1
ATOM 753 O O . ALA A 1 98 ? -9.174 18.140 5.178 1.00 91.00 98 ALA A O 1
ATOM 754 N N . TYR A 1 99 ? -7.897 16.359 4.666 1.00 87.62 99 TYR A N 1
ATOM 755 C CA . TYR A 1 99 ? -8.065 15.606 5.903 1.00 87.62 99 TYR A CA 1
ATOM 756 C C . TYR A 1 99 ? -6.702 15.097 6.389 1.00 87.62 99 TYR A C 1
ATOM 758 O O . TYR A 1 99 ? -6.321 13.962 6.088 1.00 87.62 99 TYR A O 1
ATOM 766 N N . PRO A 1 100 ? -5.967 15.910 7.171 1.00 83.88 100 PRO A N 1
ATOM 767 C CA . PRO A 1 100 ? -4.651 15.533 7.668 1.00 83.88 100 PRO A CA 1
ATOM 768 C C . PRO A 1 100 ? -4.704 14.208 8.444 1.00 83.88 100 PRO A C 1
ATOM 770 O O . PRO A 1 100 ? -5.463 14.108 9.417 1.00 83.88 100 PRO A O 1
ATOM 773 N N . PRO A 1 101 ? -3.918 13.190 8.046 1.00 79.88 101 PRO A N 1
ATOM 774 C CA . PRO A 1 101 ? -3.950 11.897 8.703 1.00 79.88 101 PRO A CA 1
ATOM 775 C C . PRO A 1 101 ? -3.394 12.008 10.131 1.00 79.88 101 PRO A C 1
ATOM 777 O O . PRO A 1 101 ? -2.442 12.755 10.383 1.00 79.88 101 PRO A O 1
ATOM 780 N N . PRO A 1 102 ? -3.968 11.267 11.090 1.00 80.94 102 PRO A N 1
ATOM 781 C CA . PRO A 1 102 ? -3.460 11.234 12.455 1.00 80.94 102 PRO A CA 1
ATOM 782 C C . PRO A 1 102 ? -2.079 10.560 12.523 1.00 80.94 102 PRO A C 1
ATOM 784 O O . PRO A 1 102 ? -1.779 9.621 11.787 1.00 80.94 102 PRO A O 1
ATOM 787 N N . ASP A 1 103 ? -1.233 11.027 13.442 1.00 82.50 103 ASP A N 1
ATOM 788 C CA . ASP A 1 103 ? 0.128 10.507 13.615 1.00 82.50 103 ASP A CA 1
ATOM 789 C C . ASP A 1 103 ? 0.133 9.171 14.377 1.00 82.50 103 ASP A C 1
ATOM 791 O O . ASP A 1 103 ? 0.031 9.136 15.602 1.00 82.50 103 ASP A O 1
ATOM 795 N N . TYR A 1 104 ? 0.308 8.060 13.660 1.00 79.50 104 TYR A N 1
ATOM 796 C CA . TYR A 1 104 ? 0.329 6.715 14.244 1.00 79.50 104 TYR A CA 1
ATOM 797 C C . TYR A 1 104 ? 1.681 6.284 14.847 1.00 79.50 104 TYR A C 1
ATOM 799 O O . TYR A 1 104 ? 1.769 5.192 15.419 1.00 79.50 104 TYR A O 1
ATOM 807 N N . THR A 1 105 ? 2.729 7.115 14.782 1.00 81.94 105 THR A N 1
ATOM 808 C CA . THR A 1 105 ? 4.116 6.734 15.124 1.00 81.94 105 THR A CA 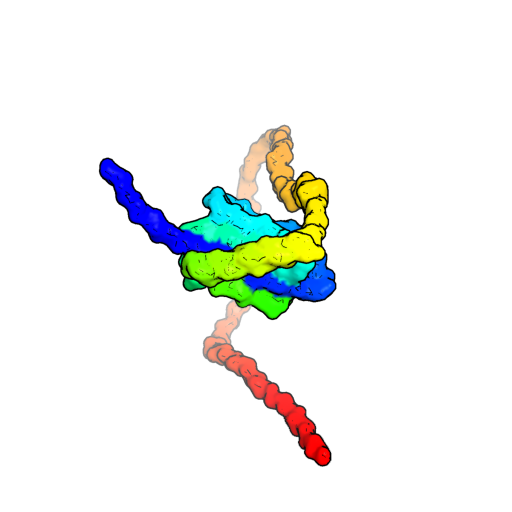1
ATOM 809 C C . THR A 1 105 ? 4.242 6.127 16.522 1.00 81.94 105 THR A C 1
ATOM 811 O O . THR A 1 105 ? 4.884 5.092 16.707 1.00 81.94 105 THR A O 1
ATOM 814 N N . ARG A 1 106 ? 3.587 6.723 17.529 1.00 82.81 106 ARG A N 1
ATOM 815 C CA . ARG A 1 106 ? 3.668 6.228 18.916 1.00 82.81 106 ARG A CA 1
ATOM 816 C C . ARG A 1 106 ? 2.952 4.900 19.140 1.00 82.81 106 ARG A C 1
ATOM 818 O O . ARG A 1 106 ? 3.388 4.126 19.985 1.00 82.81 106 ARG A O 1
ATOM 825 N N . TRP A 1 107 ? 1.878 4.631 18.406 1.00 80.00 107 TRP A N 1
ATOM 826 C CA . TRP A 1 107 ? 1.112 3.391 18.540 1.00 80.00 107 TRP A CA 1
ATOM 827 C C . TRP A 1 107 ? 1.759 2.221 17.795 1.00 80.00 107 TRP A C 1
ATOM 829 O O . TRP A 1 107 ? 1.623 1.079 18.234 1.00 80.00 107 TRP A O 1
ATOM 839 N N . LEU A 1 108 ? 2.485 2.502 16.709 1.00 81.31 108 LEU A N 1
ATOM 840 C CA . LEU A 1 108 ? 3.302 1.514 15.997 1.00 81.31 108 LEU A CA 1
ATOM 841 C C . LEU A 1 108 ? 4.603 1.193 16.745 1.00 81.31 108 LEU A C 1
ATOM 843 O O . LEU A 1 108 ? 5.049 0.057 16.729 1.00 81.31 108 LEU A O 1
ATOM 847 N N . ALA A 1 109 ? 5.191 2.153 17.465 1.00 79.56 109 ALA A N 1
ATOM 848 C CA . ALA A 1 109 ? 6.399 1.910 18.262 1.00 79.56 109 ALA A CA 1
ATOM 849 C C . ALA A 1 109 ? 6.172 0.997 19.487 1.00 79.56 109 ALA A C 1
ATOM 851 O O . ALA A 1 109 ? 7.132 0.510 20.077 1.00 79.56 109 ALA A O 1
ATOM 852 N N . GLN A 1 110 ? 4.917 0.788 19.894 1.00 68.75 110 GLN A N 1
ATOM 853 C CA . GLN A 1 110 ? 4.542 0.015 21.082 1.00 68.75 110 GLN A CA 1
ATOM 854 C C . GLN A 1 110 ? 4.391 -1.490 20.835 1.00 68.75 110 GLN A C 1
ATOM 856 O O . GLN A 1 110 ? 3.843 -2.153 21.711 1.00 68.75 110 GLN A O 1
ATOM 861 N N . GLU A 1 111 ? 4.833 -2.020 19.686 1.00 59.72 111 GLU A N 1
ATOM 862 C CA . GLU A 1 111 ? 4.770 -3.453 19.355 1.00 59.72 111 GLU A CA 1
ATOM 863 C C . GLU A 1 111 ? 5.052 -4.324 20.596 1.00 59.72 111 GLU A C 1
ATOM 865 O O . GLU A 1 111 ? 6.191 -4.370 21.075 1.00 59.72 111 GLU A O 1
ATOM 870 N N . PRO A 1 112 ? 4.036 -5.006 21.164 1.00 52.38 112 PRO A N 1
ATOM 871 C CA . PRO A 1 112 ? 4.300 -6.048 22.125 1.00 52.38 112 PRO A CA 1
ATOM 872 C C . PRO A 1 112 ? 4.917 -7.175 21.311 1.00 52.38 112 PRO A C 1
ATOM 874 O O . PRO A 1 112 ? 4.205 -7.931 20.650 1.00 52.38 112 PRO A O 1
ATOM 877 N N . SER A 1 113 ? 6.247 -7.251 21.338 1.00 45.66 113 SER A N 1
ATOM 878 C CA . SER A 1 113 ? 7.028 -8.373 20.839 1.00 45.66 113 SER A CA 1
ATOM 879 C C . SER A 1 113 ? 6.524 -9.653 21.500 1.00 45.66 113 SER A C 1
ATOM 881 O O . SER A 1 113 ? 7.067 -10.131 22.488 1.00 45.66 113 SER A O 1
ATOM 883 N N . SER A 1 114 ? 5.473 -10.240 20.945 1.00 48.97 114 SER A N 1
ATOM 884 C CA . SER A 1 114 ? 5.052 -11.611 21.199 1.00 48.97 114 SER A CA 1
ATOM 885 C C . SER A 1 114 ? 5.834 -12.520 20.255 1.00 48.97 114 SER A C 1
ATOM 887 O O . SER A 1 114 ? 5.310 -13.425 19.620 1.00 48.97 114 SER A O 1
ATOM 889 N N . HIS A 1 115 ? 7.143 -12.283 20.176 1.00 47.44 115 HIS A N 1
ATOM 890 C CA . HIS A 1 115 ? 8.072 -13.381 20.014 1.00 47.44 115 HIS A CA 1
ATOM 891 C C . HIS A 1 115 ? 8.219 -13.986 21.404 1.00 47.44 115 HIS A C 1
ATOM 893 O O . HIS A 1 115 ? 9.063 -13.588 22.201 1.00 47.44 115 HIS A O 1
ATOM 899 N N . THR A 1 116 ? 7.363 -14.959 21.707 1.00 45.78 116 THR A N 1
ATOM 900 C CA . THR A 1 116 ? 7.804 -16.051 22.565 1.00 45.78 116 THR A CA 1
ATOM 901 C C . THR A 1 116 ? 8.951 -16.715 21.811 1.00 45.78 116 THR A C 1
ATOM 903 O O . THR A 1 116 ? 8.739 -17.614 21.000 1.00 45.78 116 THR A O 1
ATOM 906 N N . GLU A 1 117 ? 10.171 -16.220 22.027 1.00 45.59 117 GLU A N 1
ATOM 907 C CA . GLU A 1 117 ? 11.351 -17.062 21.904 1.00 45.59 117 GLU A CA 1
ATOM 908 C C . GLU A 1 117 ? 11.030 -18.351 22.676 1.00 45.59 117 GLU A C 1
ATOM 910 O O . GLU A 1 117 ? 10.653 -18.268 23.853 1.00 45.59 117 GLU A O 1
ATOM 915 N N . PRO A 1 118 ? 11.096 -19.545 22.059 1.00 48.28 118 PRO A N 1
ATOM 916 C CA . PRO A 1 118 ? 11.204 -20.746 22.858 1.00 48.28 118 PRO A CA 1
ATOM 917 C C . PRO A 1 118 ? 12.465 -20.553 23.693 1.00 48.28 118 PRO A C 1
ATOM 919 O O . PRO A 1 118 ? 13.563 -20.435 23.156 1.00 48.28 118 PRO A O 1
ATOM 922 N N . SER A 1 119 ? 12.267 -20.418 25.002 1.00 46.19 119 SER A N 1
ATOM 923 C CA . SER A 1 119 ? 13.326 -20.389 25.995 1.00 46.19 119 SER A CA 1
ATOM 924 C C . SER A 1 119 ? 14.133 -21.675 25.844 1.00 46.19 119 SER A C 1
ATOM 926 O O . SER A 1 119 ? 13.773 -22.717 26.384 1.00 46.19 119 SER A O 1
ATOM 928 N N . ASP A 1 120 ? 15.190 -21.605 25.044 1.00 58.66 120 ASP A N 1
ATOM 929 C CA . ASP A 1 120 ? 16.248 -22.595 25.014 1.00 58.66 120 ASP A CA 1
ATOM 930 C C . ASP A 1 120 ? 17.387 -22.042 25.869 1.00 58.66 120 ASP A C 1
ATOM 932 O O . ASP A 1 120 ? 18.225 -21.263 25.417 1.00 58.66 120 ASP A O 1
ATOM 936 N N . ALA A 1 121 ? 17.331 -22.366 27.160 1.00 46.41 121 ALA A N 1
ATOM 937 C CA . ALA A 1 121 ? 18.437 -22.260 28.106 1.00 46.41 121 ALA A CA 1
ATOM 938 C C . ALA A 1 121 ? 18.130 -23.160 29.328 1.00 46.41 121 ALA A C 1
ATOM 940 O O . ALA A 1 121 ? 16.970 -23.427 29.634 1.00 46.41 121 ALA A O 1
ATOM 941 N N . PRO A 1 122 ? 19.137 -23.642 30.067 1.00 49.06 122 PRO A N 1
ATOM 942 C CA . PRO A 1 122 ? 19.773 -24.935 29.850 1.00 49.06 122 PRO A CA 1
ATOM 943 C C . PRO A 1 122 ? 19.476 -25.883 31.024 1.00 49.06 122 PRO A C 1
ATOM 945 O O . PRO A 1 122 ? 19.662 -25.523 32.185 1.00 49.06 122 PRO A O 1
ATOM 948 N N . THR A 1 123 ? 19.071 -27.129 30.756 1.00 41.69 123 THR A N 1
ATOM 949 C CA . THR A 1 123 ? 19.117 -28.168 31.801 1.00 41.69 123 THR A CA 1
ATOM 950 C C . THR A 1 123 ? 20.558 -28.631 31.951 1.00 41.69 123 THR A C 1
ATOM 952 O O . THR A 1 123 ? 21.055 -29.466 31.195 1.00 41.69 123 THR A O 1
ATOM 955 N N . GLU A 1 124 ? 21.238 -28.016 32.911 1.00 39.94 124 GLU A N 1
ATOM 956 C CA . GLU A 1 124 ? 22.549 -28.425 33.380 1.00 39.94 124 GLU A CA 1
ATOM 957 C C . GLU A 1 124 ? 22.476 -29.812 34.035 1.00 39.94 124 GLU A C 1
ATOM 959 O O . GLU A 1 124 ? 21.491 -30.206 34.662 1.00 39.94 124 GLU A O 1
ATOM 964 N N . ALA A 1 125 ? 23.541 -30.567 33.799 1.00 44.84 125 ALA A N 1
ATOM 965 C CA . ALA A 1 125 ? 23.695 -31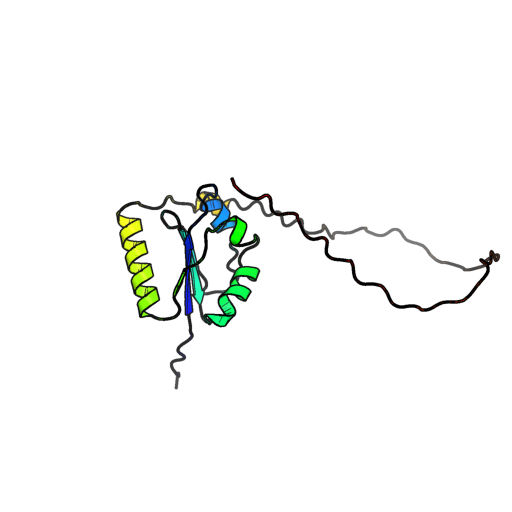.988 34.027 1.00 44.84 125 ALA A CA 1
ATOM 966 C C . ALA A 1 125 ? 23.410 -32.470 35.461 1.00 44.84 125 ALA A C 1
ATOM 968 O O . ALA A 1 125 ? 23.786 -31.855 36.457 1.00 44.84 125 ALA A O 1
ATOM 969 N N . SER A 1 126 ? 22.935 -33.712 35.557 1.00 39.50 126 SER A N 1
ATOM 970 C CA . SER A 1 126 ? 23.461 -34.642 36.558 1.00 39.50 126 SER A CA 1
ATOM 971 C C . SER A 1 126 ? 23.703 -36.023 35.934 1.00 39.50 126 SER A C 1
ATOM 973 O O . SER A 1 126 ? 22.950 -36.429 35.047 1.00 39.50 126 SER A O 1
ATOM 975 N N . PRO A 1 127 ? 24.796 -36.711 36.313 1.00 53.94 127 PRO A N 1
ATOM 976 C CA . PRO A 1 127 ? 25.397 -37.767 35.507 1.00 53.94 127 PRO A CA 1
ATOM 977 C C . PRO A 1 127 ? 24.958 -39.179 35.929 1.00 53.94 127 PRO A C 1
ATOM 979 O O . PRO A 1 127 ? 24.461 -39.384 37.035 1.00 53.94 127 PRO A O 1
ATOM 982 N N . THR A 1 128 ? 25.342 -40.156 35.093 1.00 35.00 128 THR A N 1
ATOM 983 C CA . THR A 1 128 ? 25.776 -41.534 35.445 1.00 35.00 128 THR A CA 1
ATOM 984 C C . THR A 1 128 ? 24.913 -42.698 34.905 1.00 35.00 128 THR A C 1
ATOM 986 O O . THR A 1 128 ? 24.117 -43.281 35.627 1.00 35.00 128 THR A O 1
ATOM 989 N N . THR A 1 129 ? 25.212 -43.075 33.648 1.00 48.06 129 THR A N 1
ATOM 990 C CA . THR A 1 129 ? 25.541 -44.449 33.156 1.00 48.06 129 THR A CA 1
ATOM 991 C C . THR A 1 129 ? 24.452 -45.565 33.155 1.00 48.06 129 THR A C 1
ATOM 993 O O . THR A 1 129 ? 23.355 -45.368 33.654 1.00 48.06 129 THR A O 1
ATOM 996 N N . PRO A 1 130 ? 24.670 -46.713 32.465 1.00 53.88 130 PRO A N 1
ATOM 997 C CA . PRO A 1 130 ? 24.085 -47.037 31.162 1.00 53.88 130 PRO A CA 1
ATOM 998 C C . PRO A 1 130 ? 23.088 -48.222 31.200 1.00 53.88 130 PRO A C 1
ATOM 1000 O O . PRO A 1 130 ? 22.924 -48.901 32.209 1.00 53.88 130 PRO A O 1
ATOM 1003 N N . ALA A 1 131 ? 22.458 -48.489 30.051 1.00 48.16 131 ALA A N 1
ATOM 1004 C CA . ALA A 1 131 ? 21.578 -49.633 29.780 1.00 48.16 131 ALA A CA 1
ATOM 1005 C C . ALA A 1 131 ? 22.156 -51.006 30.210 1.00 48.16 131 ALA A C 1
ATOM 1007 O O . ALA A 1 131 ? 23.375 -51.187 30.248 1.00 48.16 131 ALA A O 1
ATOM 1008 N N . PRO A 1 132 ? 21.291 -52.023 30.396 1.00 49.69 132 PRO A N 1
ATOM 1009 C CA . PRO A 1 132 ? 21.146 -52.982 29.302 1.00 49.69 132 PRO A CA 1
ATOM 1010 C C . PRO A 1 132 ? 19.704 -53.443 29.022 1.00 49.69 132 PRO A C 1
ATOM 1012 O O . PRO A 1 132 ? 18.765 -53.236 29.783 1.00 49.69 132 PRO A O 1
ATOM 1015 N N . ALA A 1 133 ? 19.585 -54.046 27.844 1.00 47.41 133 ALA A N 1
ATOM 1016 C CA . ALA A 1 133 ? 18.405 -54.595 27.196 1.00 47.41 133 ALA A CA 1
ATOM 1017 C C . ALA A 1 133 ? 17.785 -55.823 27.900 1.00 47.41 133 ALA A C 1
ATOM 1019 O O . ALA A 1 133 ? 18.397 -56.372 28.814 1.00 47.41 133 ALA A O 1
ATOM 1020 N N . GLN A 1 134 ? 16.676 -56.305 27.296 1.00 46.06 134 GLN A N 1
ATOM 1021 C CA . GLN A 1 134 ? 16.031 -57.642 27.368 1.00 46.06 134 GLN A CA 1
ATOM 1022 C C . GLN A 1 134 ? 14.715 -57.686 28.176 1.00 46.06 134 GLN A C 1
ATOM 1024 O O . GLN A 1 134 ? 14.654 -57.118 29.253 1.00 46.06 134 GLN A O 1
ATOM 1029 N N . THR A 1 135 ? 13.604 -58.337 27.795 1.00 42.16 135 THR A N 1
ATOM 1030 C CA . THR A 1 135 ? 13.151 -59.110 26.616 1.00 42.16 135 THR A CA 1
ATOM 1031 C C . THR A 1 135 ? 11.613 -59.260 26.739 1.00 42.16 135 THR A C 1
ATOM 1033 O O . THR A 1 135 ? 11.078 -59.216 27.843 1.00 42.16 135 THR A O 1
ATOM 1036 N N . LEU A 1 136 ? 10.900 -59.409 25.612 1.00 50.38 136 LEU A N 1
ATOM 1037 C CA . LEU A 1 136 ? 9.435 -59.575 25.493 1.00 50.38 136 LEU A CA 1
ATOM 1038 C C . LEU A 1 136 ? 8.844 -60.758 26.301 1.00 50.38 136 LEU A C 1
ATOM 1040 O O . LEU A 1 136 ? 9.538 -61.746 26.539 1.00 50.38 136 LEU A O 1
ATOM 1044 N N . PRO A 1 137 ? 7.509 -60.764 26.512 1.00 45.25 137 PRO A N 1
ATOM 1045 C CA . PRO A 1 137 ? 6.751 -61.794 25.796 1.00 45.25 137 PRO A CA 1
ATOM 1046 C C . PRO A 1 137 ? 5.542 -61.266 25.002 1.00 45.25 137 PRO A C 1
ATOM 1048 O O . PRO A 1 137 ? 4.622 -60.638 25.513 1.00 45.25 137 PRO A O 1
ATOM 1051 N N . LEU A 1 138 ? 5.600 -61.577 23.706 1.00 52.97 138 LEU A N 1
ATOM 1052 C CA . LEU A 1 138 ? 4.553 -62.102 22.828 1.00 52.97 138 LEU A CA 1
ATOM 1053 C C . LEU A 1 138 ? 3.083 -61.960 23.279 1.00 52.97 138 LEU A C 1
ATOM 1055 O O . LEU A 1 138 ? 2.549 -62.830 23.962 1.00 52.97 138 LEU A O 1
ATOM 1059 N N . ILE A 1 139 ? 2.383 -60.971 22.717 1.00 52.22 139 ILE A N 1
ATOM 1060 C CA . ILE A 1 139 ? 0.940 -61.062 22.453 1.00 52.22 139 ILE A CA 1
ATOM 1061 C C . ILE A 1 139 ? 0.721 -60.754 20.972 1.00 52.22 139 ILE A C 1
ATOM 1063 O O . ILE A 1 139 ? 0.970 -59.648 20.495 1.00 52.22 139 ILE A O 1
ATOM 1067 N N . ALA A 1 140 ? 0.294 -61.775 20.235 1.00 57.31 140 ALA A N 1
ATOM 1068 C CA . ALA A 1 140 ? -0.030 -61.692 18.820 1.00 57.31 140 ALA A CA 1
ATOM 1069 C C . ALA A 1 140 ? -1.467 -61.181 18.619 1.00 57.31 140 ALA A C 1
ATOM 1071 O O . ALA A 1 140 ? -2.396 -61.784 19.162 1.00 57.31 140 ALA A O 1
ATOM 1072 N N . PRO A 1 141 ? -1.705 -60.177 17.761 1.00 48.19 141 PRO A N 1
ATOM 1073 C CA . PRO A 1 141 ? -2.999 -59.997 17.134 1.00 48.19 141 PRO A CA 1
ATOM 1074 C C . PRO A 1 141 ? -3.041 -60.760 15.805 1.00 48.19 141 PRO A C 1
ATOM 1076 O O . PRO A 1 141 ? -2.151 -60.667 14.958 1.00 48.19 141 PRO A O 1
ATOM 1079 N N . ARG A 1 142 ? -4.109 -61.544 15.644 1.00 50.03 142 ARG A N 1
ATOM 1080 C CA . ARG A 1 142 ? -4.437 -62.313 14.443 1.00 50.03 142 ARG A CA 1
ATOM 1081 C C . ARG A 1 142 ? -4.452 -61.426 13.198 1.00 50.03 142 ARG A C 1
ATOM 1083 O O . ARG A 1 142 ? -5.148 -60.417 13.149 1.00 50.03 142 ARG A O 1
ATOM 1090 N N . ARG A 1 143 ? -3.768 -61.888 12.153 1.00 44.59 143 ARG A N 1
ATOM 1091 C CA . ARG A 1 143 ? -3.949 -61.410 10.783 1.00 44.59 143 ARG A CA 1
ATOM 1092 C C . ARG A 1 143 ? -5.167 -62.099 10.167 1.00 44.59 143 ARG A C 1
ATOM 1094 O O . ARG A 1 143 ? -5.173 -63.318 10.040 1.00 44.59 143 ARG A O 1
ATOM 1101 N N . ALA A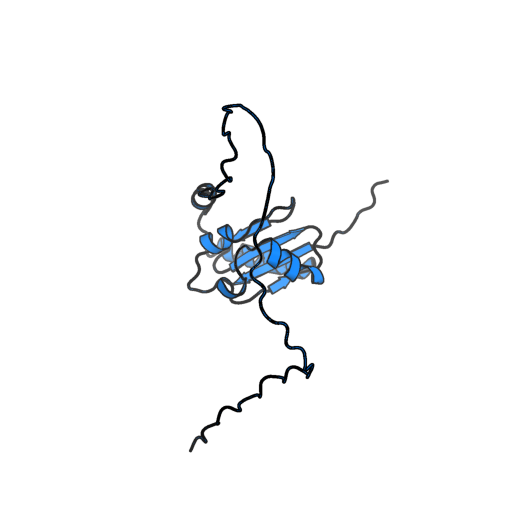 1 144 ? -6.135 -61.313 9.712 1.00 41.38 144 ALA A N 1
ATOM 1102 C CA . ALA A 1 144 ? -7.038 -61.700 8.635 1.00 41.38 144 ALA A CA 1
ATOM 1103 C C . ALA A 1 144 ? -6.927 -60.634 7.537 1.00 41.38 144 ALA A C 1
ATOM 1105 O O . ALA A 1 144 ? -7.070 -59.440 7.788 1.00 41.38 144 ALA A O 1
ATOM 1106 N N . GLN A 1 145 ? -6.541 -61.091 6.349 1.00 46.44 145 GLN A N 1
ATOM 1107 C CA . GLN A 1 145 ? -6.359 -60.308 5.133 1.00 46.44 145 GLN A CA 1
ATOM 1108 C C . GLN A 1 145 ? -7.702 -59.945 4.493 1.00 46.44 145 GLN A C 1
ATOM 1110 O O . GLN A 1 145 ? -8.650 -60.720 4.574 1.00 46.44 145 GLN A O 1
ATOM 1115 N N . GLY A 1 146 ? -7.678 -58.886 3.681 1.00 38.75 146 GLY A N 1
ATOM 1116 C CA . GLY A 1 146 ? -8.284 -58.946 2.351 1.00 38.75 146 GLY A CA 1
ATOM 1117 C C . GLY A 1 146 ? -9.297 -57.850 2.044 1.00 38.75 146 GLY A C 1
ATOM 1118 O O . GLY A 1 146 ? -10.294 -57.710 2.739 1.00 38.75 146 GLY A O 1
ATOM 1119 N N . GLY A 1 147 ? -9.067 -57.140 0.936 1.00 4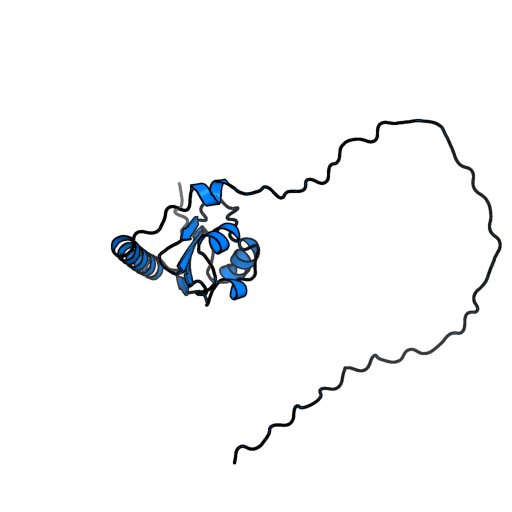0.34 147 GLY A N 1
ATOM 1120 C CA . GLY A 1 147 ? -10.126 -56.433 0.215 1.00 40.34 147 GLY A CA 1
ATOM 1121 C C . GLY A 1 147 ? -9.803 -54.986 -0.127 1.00 40.34 147 GLY A C 1
ATOM 1122 O O . GLY A 1 147 ? -10.334 -54.072 0.491 1.00 40.34 147 GLY A O 1
ATOM 1123 N N . GLY A 1 148 ? -8.957 -54.776 -1.137 1.00 44.25 148 GLY A N 1
ATOM 1124 C CA . GLY A 1 148 ? -8.892 -53.494 -1.830 1.00 44.25 148 GLY A CA 1
ATOM 1125 C C . GLY A 1 148 ? -10.194 -53.216 -2.589 1.00 44.25 148 GLY A C 1
ATOM 1126 O O . GLY A 1 148 ? -10.748 -54.107 -3.231 1.00 44.25 148 GLY A O 1
ATOM 1127 N N . GLY A 1 149 ? -10.658 -51.971 -2.526 1.00 50.53 149 GLY A N 1
ATOM 1128 C CA . GLY A 1 149 ? -11.770 -51.444 -3.314 1.00 50.53 149 GLY A CA 1
ATOM 1129 C C . GLY A 1 149 ? -11.815 -49.913 -3.201 1.00 50.53 149 GLY A C 1
ATOM 1130 O O . GLY A 1 149 ? -11.511 -49.385 -2.130 1.00 50.53 149 GLY A O 1
ATOM 1131 N N . PRO A 1 150 ? -12.104 -49.180 -4.291 1.00 52.94 150 PRO A N 1
ATOM 1132 C CA . PRO A 1 150 ? -11.830 -47.750 -4.387 1.00 52.94 150 PRO A CA 1
ATOM 1133 C C . PRO A 1 150 ? -12.780 -46.898 -3.537 1.00 52.94 150 PRO A C 1
ATOM 1135 O O . PRO A 1 150 ? -13.983 -47.140 -3.449 1.00 52.94 150 PRO A O 1
ATOM 1138 N N . ARG A 1 151 ? -12.204 -45.856 -2.933 1.00 48.22 151 ARG A N 1
ATOM 1139 C CA . ARG A 1 151 ? -12.870 -44.831 -2.125 1.00 48.22 151 ARG A CA 1
ATOM 1140 C C . ARG A 1 151 ? -13.865 -44.048 -2.992 1.00 48.22 151 ARG A C 1
ATOM 1142 O O . ARG A 1 151 ? -13.464 -43.336 -3.907 1.00 48.22 151 ARG A O 1
ATOM 1149 N N . ALA A 1 152 ? -15.155 -44.192 -2.698 1.00 54.66 152 ALA A N 1
ATOM 1150 C CA . ALA A 1 152 ? -16.232 -43.442 -3.335 1.00 54.66 152 ALA A CA 1
ATOM 1151 C C . ALA A 1 152 ? -16.135 -41.935 -3.018 1.00 54.66 152 ALA A C 1
ATOM 1153 O O . ALA A 1 152 ? -15.879 -41.548 -1.876 1.00 54.66 152 ALA A O 1
ATOM 1154 N N . LEU A 1 153 ? -16.349 -41.095 -4.036 1.00 61.75 153 LEU A N 1
ATOM 1155 C CA . LEU A 1 153 ? -16.479 -39.638 -3.920 1.00 61.75 153 LEU A CA 1
ATOM 1156 C C . LEU A 1 153 ? -17.775 -39.263 -3.168 1.00 61.75 153 LEU A C 1
ATOM 1158 O O . LEU A 1 153 ? -18.799 -39.928 -3.355 1.00 61.75 153 LEU A O 1
ATOM 1162 N N . PRO A 1 154 ? -17.769 -38.201 -2.341 1.00 56.75 154 PRO A N 1
ATOM 1163 C CA . PRO A 1 154 ? -18.969 -37.722 -1.663 1.00 56.75 154 PRO A CA 1
ATOM 1164 C C . PRO A 1 154 ? -19.995 -37.189 -2.676 1.00 56.75 154 PRO A C 1
ATOM 1166 O O . PRO A 1 154 ? -19.674 -36.419 -3.578 1.00 56.75 154 PRO A O 1
ATOM 1169 N N . ARG A 1 155 ? -21.249 -37.628 -2.530 1.00 60.34 155 ARG A N 1
ATOM 1170 C CA . ARG A 1 155 ? -22.380 -37.225 -3.376 1.00 60.34 155 ARG A CA 1
ATOM 1171 C C . ARG A 1 155 ? -22.796 -35.783 -3.068 1.00 60.34 155 ARG A C 1
ATOM 1173 O O . ARG A 1 155 ? -23.098 -35.465 -1.922 1.00 60.34 155 ARG A O 1
ATOM 1180 N N . HIS A 1 156 ? -22.867 -34.948 -4.103 1.00 54.38 156 HIS A N 1
ATOM 1181 C CA . HIS A 1 156 ? -23.446 -33.605 -4.048 1.00 54.38 156 HIS A CA 1
ATOM 1182 C C . HIS A 1 156 ? -24.946 -33.670 -3.720 1.00 54.38 156 HIS A C 1
ATOM 1184 O O . HIS A 1 156 ? -25.684 -34.450 -4.324 1.00 54.38 156 HIS A O 1
ATOM 1190 N N . HIS A 1 157 ? -25.391 -32.838 -2.780 1.00 60.34 157 HIS A N 1
ATOM 1191 C CA . HIS A 1 157 ? -26.800 -32.665 -2.429 1.00 60.34 157 HIS A CA 1
ATOM 1192 C C . HIS A 1 157 ? -27.291 -31.329 -3.013 1.00 60.34 157 HIS A C 1
ATOM 1194 O O . HIS A 1 157 ? -26.727 -30.292 -2.659 1.00 60.34 157 HIS A O 1
ATOM 1200 N N . PRO A 1 158 ? -28.281 -31.303 -3.924 1.00 67.00 158 PRO A N 1
ATOM 1201 C CA . PRO A 1 158 ? -28.816 -30.047 -4.439 1.00 67.00 158 PRO A CA 1
ATOM 1202 C C . PRO A 1 158 ? -29.768 -29.395 -3.424 1.00 67.00 158 PRO A C 1
ATOM 1204 O O . PRO A 1 158 ? -30.662 -30.041 -2.877 1.00 67.00 158 PRO A O 1
ATOM 1207 N N . VAL A 1 159 ? -29.566 -28.098 -3.186 1.00 64.06 159 VAL A N 1
ATOM 1208 C CA . VAL A 1 159 ? -30.405 -27.241 -2.334 1.00 64.06 159 VAL A CA 1
ATOM 1209 C C . VAL A 1 159 ? -31.698 -26.881 -3.087 1.00 64.06 159 VAL A C 1
ATOM 1211 O O . VAL A 1 159 ? -31.618 -26.483 -4.251 1.00 64.06 159 VAL A O 1
ATOM 1214 N N . PRO A 1 160 ? -32.890 -26.987 -2.472 1.00 63.00 160 PRO A N 1
ATOM 1215 C CA . PRO A 1 160 ? -34.145 -26.655 -3.140 1.00 63.00 160 PRO A CA 1
ATOM 1216 C C . PRO A 1 160 ? -34.360 -25.134 -3.217 1.00 63.00 160 PRO A C 1
ATOM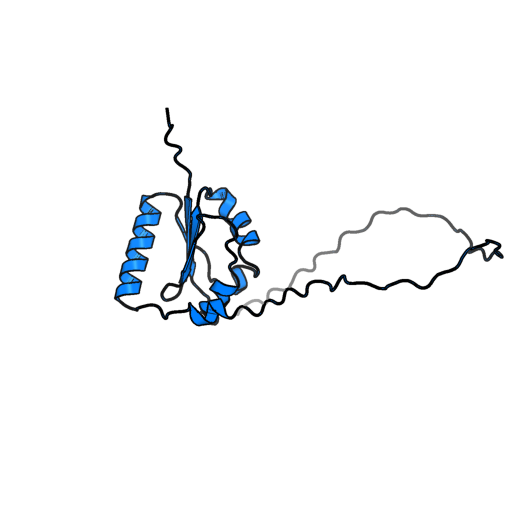 1218 O O . PRO A 1 160 ? -34.422 -24.449 -2.196 1.00 63.00 160 PRO A O 1
ATOM 1221 N N . LEU A 1 161 ? -34.526 -24.609 -4.434 1.00 61.56 161 LEU A N 1
ATOM 1222 C CA . LEU A 1 161 ? -34.973 -23.235 -4.678 1.00 61.56 161 LEU A CA 1
ATOM 1223 C C . LEU A 1 161 ? -36.494 -23.139 -4.465 1.00 61.56 161 LEU A C 1
ATOM 1225 O O . LEU A 1 161 ? -37.268 -23.865 -5.089 1.00 61.56 161 LEU A O 1
ATOM 1229 N N . LYS A 1 162 ? -36.925 -22.236 -3.575 1.00 59.81 162 LYS A N 1
ATOM 1230 C CA . LYS A 1 162 ? -38.337 -21.851 -3.402 1.00 59.81 162 LYS A CA 1
ATOM 1231 C C . LYS A 1 162 ? -38.789 -20.973 -4.581 1.00 59.81 162 LYS A C 1
ATOM 1233 O O . LYS A 1 162 ? -38.065 -20.037 -4.916 1.00 59.81 162 LYS A O 1
ATOM 1238 N N . PRO A 1 163 ? -39.983 -21.188 -5.159 1.00 60.91 163 PRO A N 1
ATOM 1239 C CA . PRO A 1 163 ? -40.557 -20.250 -6.116 1.00 60.91 163 PRO A CA 1
ATOM 1240 C C . PRO A 1 163 ? -41.111 -19.013 -5.390 1.00 60.91 163 PRO A C 1
ATOM 1242 O O . PRO A 1 163 ? -41.880 -19.133 -4.433 1.00 60.91 163 PRO A O 1
ATOM 1245 N N . LEU A 1 164 ? -40.709 -17.826 -5.851 1.00 57.34 164 LEU A N 1
ATOM 1246 C CA . LEU A 1 164 ? -41.376 -16.561 -5.538 1.00 57.34 164 LEU A CA 1
ATOM 1247 C C . LEU A 1 164 ? -42.731 -16.535 -6.265 1.00 57.34 164 LEU A C 1
ATOM 1249 O O . LEU A 1 164 ? -42.812 -16.920 -7.431 1.00 57.34 164 LEU A O 1
ATOM 1253 N N . ARG A 1 165 ? -43.780 -16.161 -5.528 1.00 57.88 165 ARG A N 1
ATOM 1254 C CA . ARG A 1 165 ? -45.138 -15.928 -6.038 1.00 57.88 165 ARG A CA 1
ATOM 1255 C C . ARG A 1 165 ? -45.225 -14.629 -6.823 1.00 57.88 165 ARG A C 1
ATOM 1257 O O . ARG A 1 165 ? -44.495 -13.689 -6.442 1.00 57.88 165 ARG A O 1
#

Radius of gyration: 28.68 Å; chains: 1; bounding box: 75×81×54 Å

Foldseek 3Di:
DDDDDDQWKKKKKFFWDPVADPLNQVLQFADPDPPWDWDDFDRTIMIIGTSDAPVCVVVVCVVGGNDDSVVTGPDMDMDTDPVSVVVVVVVRVVRCVVPPDDDCPVVSVPPPPPPPPPPPDDDDDDDDDDDDDDDDDDDDDDDDDDDDDDDDDDDDDDDDDDDDD

Secondary structure (DSSP, 8-state):
--------EEEEEEEBPTTS-HHHHHHHB---STT-EEEE-SSEEEEEEET--GGGHHHHHHHHBSS-GGGTBS--EEE-SHHHHHHHHHHHHHHHHHSPPP--HHHHTT-----------------------------PPPP--------PPPPP-PPPPPPP-

Sequence (165 aa):
RSRLIRLPHVLLQLPLLPEVAHIDALRACHMNRAGDLCTAGSDSVYAFFFACRLDDVDAVCARVFQRPMGDMFQGDLRSGDNESIAATLSELEADIQAYPPPDYTRWLAQEPSSHTEPSDAPTEASPTTPAPAQTLPLIAPRRAQGGGGPRALPRHHPVPLKPLR